Protein AF-B3LUM0-F1 (afdb_monomer_lite)

InterPro domains:
  IPR009571 Membrane protein SUR7/Rim9-like, fungi [PF06687] (9-165)
  IPR051380 Fungal pH-response regulator palI/RIM9 [PTHR28013] (9-165)

Radius of gyration: 19.36 Å; chains: 1; bounding box: 49×26×60 Å

Foldseek 3Di:
DPDVLVVLVVQLVVLVVLLVLLVVQQCAPPNPQVAAQFDDLQWGHGLQWIFHDPPDRDTDPGHLQDQPLPDDRPDPDDDDQVDDSVVLNVLSNVSNLSVVLSVLSVCLNVLSVCCNPVVPPDDDPVVSVVVSVVSVVVSVVSVVSNLVSSCNNHPPRGDVSSVSD

Secondary structure (DSSP, 8-state):
---HHHHHHHHHHHHHHHHHHHHHHHTTTTTSTT--SEEETTEEE-SS-EEE-SSS-EEPPP-SS--TTS---SSSS----SS-HHHHHHHHGGGGHHHHHHHHHHHHHHHHHHHHHH--SSS--HHHHHHHHHHHHHHHHHHHHHHHHHHHHHTTSB-HHHHH-

Organism: Saccharomyces cerevisiae (strain RM11-1a) (NCBI:txid285006)

pLDDT: mean 80.84, std 12.81, range [39.69, 95.31]

Sequence (165 aa):
MLNYKLILLFSSFLQLISFSGFMICCLTSPIIRNWGLAQAAGVSYGTFGYCKTLNSFSCSRVRLIYNTSKEKLPGPSLERWWLSPKARHTIGGLLISIPVATCLTFISFALPLVIIFLFQTGGTNVSLITSNAILHILTLLSTIFACTVVLLQFHPYTTWCGWLT

Structure (mmCIF, N/CA/C/O backbone):
data_AF-B3LUM0-F1
#
_entry.id   AF-B3LUM0-F1
#
loop_
_atom_site.group_PDB
_atom_site.id
_atom_site.type_symbol
_atom_site.label_atom_id
_atom_site.label_alt_id
_atom_site.label_comp_id
_atom_site.label_asym_id
_atom_site.label_entity_id
_atom_site.label_seq_id
_atom_site.pdbx_PDB_ins_code
_atom_site.Cartn_x
_atom_site.Cartn_y
_atom_site.Cartn_z
_atom_site.occupancy
_atom_site.B_iso_or_equiv
_atom_site.auth_seq_id
_atom_site.auth_comp_id
_atom_site.auth_asym_id
_atom_site.auth_atom_id
_atom_site.pdbx_PDB_model_num
ATOM 1 N N . MET A 1 1 ? -5.899 8.791 33.503 1.00 47.56 1 MET A N 1
ATOM 2 C CA . MET A 1 1 ? -6.837 7.975 32.699 1.00 47.56 1 MET A CA 1
ATOM 3 C C . MET A 1 1 ? -6.689 8.398 31.245 1.00 47.56 1 MET A C 1
ATOM 5 O O . MET A 1 1 ? -7.056 9.516 30.913 1.00 47.56 1 MET A O 1
ATOM 9 N N . LEU A 1 2 ? -6.048 7.577 30.411 1.00 59.12 2 LEU A N 1
ATOM 10 C CA . LEU A 1 2 ? -5.816 7.890 28.997 1.00 59.12 2 LEU A CA 1
ATOM 11 C C . LEU A 1 2 ? -7.166 7.859 28.256 1.00 59.12 2 LEU A C 1
ATOM 13 O O . LEU A 1 2 ? -7.871 6.853 28.309 1.00 59.12 2 LEU A O 1
ATOM 17 N N . ASN A 1 3 ? -7.565 8.967 27.626 1.00 80.94 3 ASN A N 1
ATOM 18 C CA . ASN A 1 3 ? -8.864 9.062 26.959 1.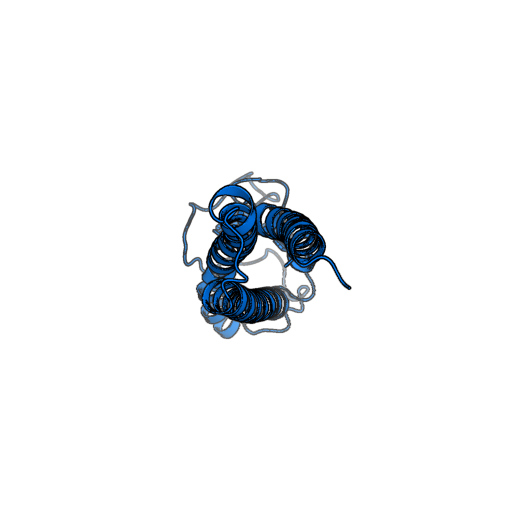00 80.94 3 ASN A CA 1
ATOM 19 C C . ASN A 1 3 ? -8.832 8.235 25.664 1.00 80.94 3 ASN A C 1
ATOM 21 O O . ASN A 1 3 ? -8.179 8.625 24.700 1.00 80.94 3 ASN A O 1
ATOM 25 N N . TYR A 1 4 ? -9.520 7.091 25.633 1.00 79.81 4 TYR A N 1
ATOM 26 C CA . TYR A 1 4 ? -9.498 6.174 24.486 1.00 79.81 4 TYR A CA 1
ATOM 27 C C . TYR A 1 4 ? -9.915 6.852 23.168 1.00 79.81 4 TYR A C 1
ATOM 29 O O . TYR A 1 4 ? -9.393 6.505 22.111 1.00 79.81 4 TYR A O 1
ATOM 37 N N . LYS A 1 5 ? -10.792 7.868 23.223 1.00 81.44 5 LYS A N 1
ATOM 38 C CA . LYS A 1 5 ? -11.181 8.656 22.043 1.00 81.44 5 LYS A CA 1
ATOM 39 C C . LYS A 1 5 ? -9.995 9.410 21.448 1.00 81.44 5 LYS A C 1
ATOM 41 O O . LYS A 1 5 ? -9.858 9.459 20.231 1.00 81.44 5 LYS A O 1
ATOM 46 N N . LEU A 1 6 ? -9.119 9.952 22.298 1.00 85.69 6 LEU A N 1
ATOM 47 C CA . LEU A 1 6 ? -7.902 10.636 21.862 1.00 85.69 6 LEU A CA 1
ATOM 48 C C . LEU A 1 6 ? -6.943 9.660 21.168 1.00 85.69 6 LEU A C 1
ATOM 50 O O . LEU A 1 6 ? -6.369 10.008 20.144 1.00 85.69 6 LEU A O 1
ATOM 54 N N . ILE A 1 7 ? -6.824 8.429 21.679 1.00 86.19 7 ILE A N 1
ATOM 55 C CA . ILE A 1 7 ? -5.993 7.378 21.070 1.00 86.19 7 ILE A CA 1
ATOM 56 C C . ILE A 1 7 ? -6.519 7.011 19.676 1.00 86.19 7 ILE A C 1
ATOM 58 O O . ILE A 1 7 ? -5.746 6.970 18.722 1.00 86.19 7 ILE A O 1
ATOM 62 N N . LEU A 1 8 ? -7.830 6.778 19.539 1.00 86.75 8 LEU A N 1
ATOM 63 C CA . LEU A 1 8 ? -8.450 6.429 18.255 1.00 86.75 8 LEU A CA 1
ATOM 64 C C . LEU A 1 8 ? -8.339 7.568 17.231 1.00 86.75 8 LEU A C 1
ATOM 66 O O . LEU A 1 8 ? -8.070 7.318 16.055 1.00 86.75 8 LEU A O 1
ATOM 70 N N . LEU A 1 9 ? -8.496 8.818 17.671 1.00 88.56 9 LEU A N 1
ATOM 71 C CA . LEU A 1 9 ? -8.362 9.991 16.806 1.00 88.56 9 LEU A CA 1
ATOM 72 C C . LEU A 1 9 ? -6.910 10.179 16.351 1.00 88.56 9 LEU A C 1
ATOM 74 O O . LEU A 1 9 ? -6.657 10.371 15.163 1.00 88.56 9 LEU A O 1
ATOM 78 N N . PHE A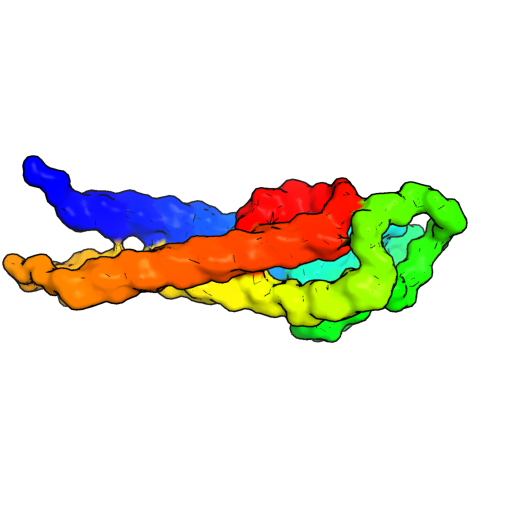 1 10 ? -5.952 10.040 17.270 1.00 91.06 10 PHE A N 1
ATOM 79 C CA . PHE A 1 10 ? -4.527 10.090 16.948 1.00 91.06 10 PHE A CA 1
ATOM 80 C C . PHE A 1 10 ? -4.117 8.972 15.977 1.00 91.06 10 PHE A C 1
ATOM 82 O O . PHE A 1 10 ? -3.436 9.229 14.987 1.00 91.06 10 PHE A O 1
ATOM 89 N N . SER A 1 11 ? -4.591 7.744 16.204 1.00 90.44 11 SER A N 1
ATOM 90 C CA . SER A 1 11 ? -4.356 6.608 15.305 1.00 90.44 11 SER A CA 1
ATOM 91 C C . SER A 1 11 ? -4.938 6.846 13.908 1.00 90.44 11 SER A C 1
ATOM 93 O O . SER A 1 11 ? -4.250 6.607 12.917 1.00 90.44 11 SER A O 1
ATOM 95 N N . SER A 1 12 ? -6.154 7.396 13.816 1.00 91.31 12 SER A N 1
ATOM 96 C CA . SER A 1 12 ? -6.769 7.761 12.530 1.00 91.31 12 SER A CA 1
ATOM 97 C C . SER A 1 12 ? -5.922 8.784 11.780 1.00 91.31 12 SER A C 1
ATOM 99 O O . SER A 1 12 ? -5.691 8.647 10.582 1.00 91.31 12 SER A O 1
ATOM 101 N N . PHE A 1 13 ? -5.420 9.799 12.484 1.00 93.00 13 PHE A N 1
ATOM 102 C CA . PHE A 1 13 ? -4.577 10.827 11.884 1.00 93.00 13 PHE A CA 1
ATOM 103 C C . PHE A 1 13 ? -3.285 10.242 11.294 1.00 93.00 13 PHE A C 1
ATOM 105 O O . PHE A 1 13 ? -2.949 10.532 10.147 1.00 93.00 13 PHE A O 1
ATOM 112 N N . LEU A 1 14 ? -2.602 9.358 12.028 1.00 92.56 14 LEU A N 1
ATOM 113 C CA . LEU A 1 14 ? -1.420 8.658 11.511 1.00 92.56 14 LEU A CA 1
ATOM 114 C C . LEU A 1 14 ? -1.758 7.789 10.294 1.00 92.56 14 LEU A C 1
ATOM 116 O O . LEU A 1 14 ? -1.039 7.805 9.296 1.00 92.56 14 LEU A O 1
ATOM 120 N N . GLN A 1 15 ? -2.882 7.075 10.347 1.00 92.44 15 GLN A N 1
ATOM 121 C CA . GLN A 1 15 ? -3.313 6.201 9.263 1.00 92.44 15 GLN A CA 1
ATOM 122 C C . GLN A 1 15 ? -3.667 6.978 7.988 1.00 92.44 15 GLN A C 1
ATOM 124 O O . GLN A 1 15 ? -3.428 6.477 6.889 1.00 92.44 15 GLN A O 1
ATOM 129 N N . LEU A 1 16 ? -4.180 8.205 8.119 1.00 94.19 16 LEU A N 1
ATOM 130 C CA . LEU A 1 16 ? -4.440 9.107 6.997 1.00 94.19 16 LEU A CA 1
ATOM 131 C C . LEU A 1 16 ? -3.142 9.527 6.293 1.00 94.19 16 LEU A C 1
ATOM 133 O O . LEU A 1 16 ? -3.079 9.524 5.061 1.00 94.19 16 LEU A O 1
ATOM 137 N N . ILE A 1 17 ? -2.096 9.842 7.065 1.00 94.19 17 ILE A N 1
ATOM 138 C CA . ILE A 1 17 ? -0.769 10.168 6.524 1.00 94.19 17 ILE A CA 1
ATOM 139 C C . ILE A 1 17 ? -0.227 8.965 5.746 1.00 94.19 17 ILE A C 1
ATOM 141 O O . ILE A 1 17 ? 0.130 9.108 4.576 1.00 94.19 17 ILE A O 1
ATOM 145 N N . SER A 1 18 ? -0.247 7.769 6.341 1.00 93.06 18 SER A N 1
ATOM 146 C CA . SER A 1 18 ? 0.177 6.543 5.653 1.00 93.06 18 SER A CA 1
ATOM 147 C C . SER A 1 18 ? -0.648 6.267 4.393 1.00 93.06 18 SER A C 1
ATOM 149 O O . SER A 1 18 ? -0.082 5.964 3.345 1.00 93.06 18 SER A O 1
ATOM 151 N N . PHE A 1 19 ? -1.973 6.422 4.459 1.00 94.00 19 PHE A N 1
ATOM 152 C CA . PHE A 1 19 ? -2.859 6.239 3.311 1.00 94.00 19 PHE A CA 1
ATOM 153 C C . PHE A 1 19 ? -2.477 7.163 2.149 1.00 94.00 19 PHE A C 1
ATOM 155 O O . PHE A 1 19 ? -2.374 6.696 1.017 1.00 94.00 19 PHE A O 1
ATOM 162 N N . SER A 1 20 ? -2.204 8.445 2.415 1.00 93.50 20 SER A N 1
ATOM 163 C CA . SER A 1 20 ? -1.795 9.392 1.369 1.00 93.50 20 SER A CA 1
ATOM 164 C C . SER A 1 20 ? -0.493 8.984 0.669 1.00 93.50 20 SER A C 1
ATOM 166 O O . SER A 1 20 ? -0.426 9.030 -0.559 1.00 93.50 20 SER A O 1
ATOM 168 N N . GLY A 1 21 ? 0.498 8.489 1.420 1.00 91.19 21 GLY A N 1
ATOM 169 C CA . GLY A 1 21 ? 1.740 7.952 0.858 1.00 91.19 21 GLY A CA 1
ATOM 170 C C . GLY A 1 21 ? 1.481 6.756 -0.060 1.00 91.19 21 GLY A C 1
ATOM 171 O O . GLY A 1 21 ? 1.862 6.772 -1.231 1.00 91.19 21 GLY A O 1
ATOM 172 N N . PHE A 1 22 ? 0.731 5.762 0.424 1.00 90.88 22 PHE A N 1
ATOM 173 C CA . PHE A 1 22 ? 0.362 4.582 -0.367 1.00 90.88 22 PHE A CA 1
ATOM 174 C C . PHE A 1 22 ? -0.473 4.924 -1.605 1.00 90.88 22 PHE A C 1
ATOM 176 O O . PHE A 1 22 ? -0.327 4.286 -2.650 1.00 90.88 22 PHE A O 1
ATOM 183 N N . MET A 1 23 ? -1.341 5.928 -1.509 1.00 92.06 23 MET A N 1
ATOM 184 C CA . MET A 1 23 ? -2.190 6.372 -2.609 1.00 92.06 23 MET A CA 1
ATOM 185 C C . MET A 1 23 ? -1.364 7.022 -3.727 1.00 92.06 23 MET A C 1
ATOM 187 O O . MET A 1 23 ? -1.578 6.705 -4.899 1.00 92.06 23 MET A O 1
ATOM 191 N N . ILE A 1 24 ? -0.347 7.820 -3.377 1.00 90.38 24 ILE A N 1
ATOM 192 C CA . ILE A 1 24 ? 0.632 8.354 -4.338 1.00 90.38 24 ILE A CA 1
ATOM 193 C C . ILE A 1 24 ? 1.371 7.207 -5.041 1.00 90.38 24 ILE A C 1
ATOM 195 O O . ILE A 1 24 ? 1.469 7.212 -6.268 1.00 90.38 24 ILE A O 1
ATOM 199 N N . CYS A 1 25 ? 1.829 6.194 -4.299 1.00 88.31 25 CYS A N 1
ATOM 200 C CA . CYS A 1 25 ? 2.524 5.032 -4.867 1.00 88.31 25 CYS A CA 1
ATOM 201 C C . CYS A 1 25 ? 1.630 4.230 -5.828 1.00 88.31 25 CYS A C 1
ATOM 203 O O . CYS A 1 25 ? 2.072 3.817 -6.905 1.00 88.31 25 CYS A O 1
ATOM 205 N N . CYS A 1 26 ? 0.353 4.059 -5.486 1.00 87.56 26 CYS A N 1
ATOM 206 C CA . CYS A 1 26 ? -0.633 3.383 -6.327 1.00 87.56 26 CYS A CA 1
ATOM 207 C C . CYS A 1 26 ? -0.910 4.151 -7.638 1.00 87.56 26 CYS A C 1
ATOM 209 O O . CYS A 1 26 ? -1.014 3.540 -8.703 1.00 87.56 26 CYS A O 1
ATOM 211 N N . LEU A 1 27 ? -0.947 5.488 -7.581 1.00 85.25 27 LEU A N 1
ATOM 212 C CA . LEU A 1 27 ? -1.203 6.392 -8.715 1.00 85.25 27 LEU A CA 1
ATOM 213 C C . LEU A 1 27 ? 0.026 6.735 -9.572 1.00 85.25 27 LEU A C 1
ATOM 215 O O . LEU A 1 27 ? -0.053 7.580 -10.466 1.00 85.25 27 LEU A O 1
ATOM 219 N N . THR A 1 28 ? 1.170 6.111 -9.325 1.00 84.69 28 THR A N 1
ATOM 220 C CA . THR A 1 28 ? 2.359 6.273 -10.173 1.00 84.69 28 THR A CA 1
ATOM 221 C C . THR A 1 28 ? 2.101 5.835 -11.627 1.00 84.69 28 THR A C 1
ATOM 223 O O . THR A 1 28 ? 0.996 5.453 -12.026 1.00 84.69 28 THR A O 1
ATOM 226 N N . SER A 1 29 ? 3.133 5.926 -12.467 1.00 72.94 29 SER A N 1
ATOM 227 C CA . SER A 1 29 ? 3.090 5.536 -13.880 1.00 72.94 29 SER A CA 1
ATOM 228 C C . SER A 1 29 ? 2.276 4.245 -14.126 1.00 72.94 29 SER A C 1
ATOM 230 O O . SER A 1 29 ? 2.500 3.225 -13.470 1.00 72.94 29 SER A O 1
ATOM 232 N N . PRO A 1 30 ? 1.315 4.253 -15.069 1.00 63.91 30 PRO A N 1
ATOM 233 C CA . PRO A 1 30 ? 1.130 5.230 -16.146 1.00 63.91 30 PRO A CA 1
ATOM 234 C C . PRO A 1 30 ? 0.155 6.385 -15.842 1.00 63.91 30 PRO A C 1
ATOM 236 O O . PRO A 1 30 ? -0.067 7.212 -16.727 1.00 63.91 30 PRO A O 1
ATOM 239 N N . ILE A 1 31 ? -0.448 6.448 -14.648 1.00 71.69 31 ILE A N 1
ATOM 240 C CA . ILE A 1 31 ? -1.485 7.450 -14.335 1.00 71.69 31 ILE A CA 1
ATOM 241 C C . ILE A 1 31 ? -0.843 8.835 -14.212 1.00 71.69 31 ILE A C 1
ATOM 243 O O . ILE A 1 31 ? -1.245 9.767 -14.911 1.00 71.69 31 ILE A O 1
ATOM 247 N N . ILE A 1 32 ? 0.220 8.945 -13.410 1.00 74.25 32 ILE A N 1
ATOM 248 C CA . ILE A 1 32 ? 1.063 10.140 -13.364 1.00 74.25 32 ILE A CA 1
ATOM 249 C C . ILE A 1 32 ? 2.388 9.848 -14.072 1.00 74.25 32 ILE A C 1
ATOM 251 O O . ILE A 1 32 ? 3.227 9.089 -13.594 1.00 74.25 32 ILE A O 1
ATOM 255 N N . ARG A 1 33 ? 2.575 10.461 -15.244 1.00 69.88 33 ARG A N 1
ATOM 256 C CA . ARG A 1 33 ? 3.626 10.083 -16.206 1.00 69.88 33 ARG A CA 1
ATOM 257 C C . ARG A 1 33 ? 5.052 10.448 -15.780 1.00 69.88 33 ARG A C 1
ATOM 259 O O . ARG A 1 33 ? 5.999 9.840 -16.263 1.00 69.88 33 ARG A O 1
ATOM 266 N N . ASN A 1 34 ? 5.203 11.420 -14.880 1.00 72.06 34 ASN A N 1
ATOM 267 C CA . ASN A 1 34 ? 6.515 11.882 -14.413 1.00 72.06 34 ASN A CA 1
ATOM 268 C C . ASN A 1 34 ? 7.027 11.115 -13.189 1.00 72.06 34 ASN A C 1
ATOM 270 O O . ASN A 1 34 ? 8.218 11.172 -12.904 1.00 72.06 34 ASN A O 1
ATOM 274 N N . TRP A 1 35 ? 6.154 10.400 -12.474 1.00 79.06 35 TRP A N 1
ATOM 275 C CA . TRP A 1 35 ? 6.509 9.732 -11.225 1.00 79.06 35 TRP A CA 1
ATOM 276 C C . TRP A 1 35 ? 6.342 8.218 -11.378 1.00 79.06 35 TRP A C 1
ATOM 278 O O . TRP A 1 35 ? 5.301 7.719 -11.814 1.00 79.06 35 TRP A O 1
ATOM 288 N N . GLY A 1 36 ? 7.389 7.474 -11.041 1.00 84.56 36 GLY A N 1
ATOM 289 C CA . GLY A 1 36 ? 7.397 6.013 -10.993 1.00 84.56 36 GLY A CA 1
ATOM 290 C C . GLY A 1 36 ? 7.889 5.541 -9.631 1.00 84.56 36 GLY A C 1
ATOM 291 O O . GLY A 1 36 ? 8.527 6.319 -8.933 1.00 84.56 36 GLY A O 1
ATOM 292 N N . LEU A 1 37 ? 7.629 4.284 -9.267 1.00 84.00 37 LEU A N 1
ATOM 293 C CA . LEU A 1 37 ? 8.283 3.607 -8.137 1.00 84.00 37 LEU A CA 1
ATOM 294 C C . LEU A 1 37 ? 9.779 3.392 -8.388 1.00 84.00 37 LEU A C 1
ATOM 296 O O . LEU A 1 37 ? 10.563 3.307 -7.445 1.00 84.00 37 LEU A O 1
ATOM 300 N N . ALA A 1 38 ? 10.168 3.288 -9.657 1.00 85.44 38 ALA A N 1
ATOM 301 C CA . ALA A 1 38 ? 11.549 3.105 -10.067 1.00 85.44 38 ALA A CA 1
ATOM 302 C C . ALA A 1 38 ? 11.809 3.773 -11.411 1.00 85.44 38 ALA A C 1
ATOM 304 O O . ALA A 1 38 ? 10.910 3.837 -12.258 1.00 85.44 38 ALA A O 1
ATOM 305 N N . GLN A 1 39 ? 13.039 4.232 -11.620 1.00 83.81 39 GLN A N 1
ATOM 306 C CA . GLN A 1 39 ? 13.449 4.846 -12.876 1.00 83.81 39 GLN A CA 1
ATOM 307 C C . GLN A 1 39 ? 14.806 4.306 -13.314 1.00 83.81 39 GLN A C 1
ATOM 309 O O . GLN A 1 39 ? 15.802 4.447 -12.612 1.00 83.81 39 GLN A O 1
ATOM 314 N N . ALA A 1 40 ? 14.829 3.705 -14.498 1.00 79.62 40 ALA A N 1
ATOM 315 C CA . ALA A 1 40 ? 16.007 3.053 -15.054 1.00 79.62 40 ALA A CA 1
ATOM 316 C C . ALA A 1 40 ? 16.070 3.303 -16.561 1.00 79.62 40 ALA A C 1
ATOM 318 O O . ALA A 1 40 ? 15.059 3.156 -17.251 1.00 79.62 40 ALA A O 1
ATOM 319 N N . ALA A 1 41 ? 17.232 3.731 -17.058 1.00 73.31 41 ALA A N 1
ATOM 320 C CA . ALA A 1 41 ? 17.491 4.059 -18.466 1.00 73.31 41 ALA A CA 1
ATOM 321 C C . ALA A 1 41 ? 16.338 4.791 -19.204 1.00 73.31 41 ALA A C 1
ATOM 323 O O . ALA A 1 41 ? 15.983 4.444 -20.331 1.00 73.31 41 ALA A O 1
ATOM 324 N N . GLY A 1 42 ? 15.716 5.791 -18.562 1.00 74.12 42 GLY A N 1
ATOM 325 C CA . GLY A 1 42 ? 14.610 6.571 -19.143 1.00 74.12 42 GLY A CA 1
ATOM 326 C C . GLY A 1 42 ? 13.260 5.854 -19.230 1.00 74.12 42 GLY A C 1
ATOM 327 O O . GLY A 1 42 ? 12.383 6.294 -19.981 1.00 74.12 42 GLY A O 1
ATOM 328 N N . VAL A 1 43 ? 13.092 4.768 -18.476 1.00 80.25 43 VAL A N 1
ATOM 329 C CA . VAL A 1 43 ? 11.824 4.074 -18.245 1.00 80.25 43 VAL A CA 1
ATOM 330 C C . VAL A 1 43 ? 11.401 4.292 -16.796 1.00 80.25 43 VAL A C 1
ATOM 332 O O . VAL A 1 43 ? 12.140 3.951 -15.872 1.00 80.25 43 VAL A O 1
ATOM 335 N N . SER A 1 44 ? 10.204 4.839 -16.608 1.00 85.62 44 SER A N 1
ATOM 336 C CA . SER A 1 44 ? 9.565 4.988 -15.300 1.00 85.62 44 SER A CA 1
ATOM 337 C C . SER A 1 44 ? 8.603 3.827 -15.084 1.00 85.62 44 SER A C 1
ATOM 339 O O . SER A 1 44 ? 7.630 3.681 -15.827 1.00 85.62 44 SER A O 1
ATOM 341 N N . TYR A 1 45 ? 8.868 2.997 -14.080 1.00 85.00 45 TYR A N 1
ATOM 342 C CA . TYR A 1 45 ? 8.018 1.873 -13.688 1.00 85.00 45 TYR A CA 1
ATOM 343 C C . TYR A 1 45 ? 7.056 2.320 -12.596 1.00 85.00 45 TYR A C 1
ATOM 345 O O . TYR A 1 45 ? 7.471 2.985 -11.651 1.00 85.00 45 TYR A O 1
ATOM 353 N N . GLY A 1 46 ? 5.787 1.946 -12.691 1.00 86.31 46 GLY A N 1
ATOM 354 C CA . GLY A 1 46 ? 4.805 2.181 -11.642 1.00 86.31 46 GLY A CA 1
ATOM 355 C C . GLY A 1 46 ? 3.967 0.949 -11.322 1.00 86.31 46 GLY A C 1
ATOM 356 O O . GLY A 1 46 ? 4.272 -0.163 -11.756 1.00 86.31 46 GLY A O 1
ATOM 357 N N . THR A 1 47 ? 2.917 1.130 -10.527 1.00 85.38 47 THR A N 1
ATOM 358 C CA . THR A 1 47 ? 2.134 0.007 -9.980 1.00 85.38 47 THR A CA 1
ATOM 359 C C . THR A 1 47 ? 1.398 -0.785 -11.064 1.00 85.38 47 THR A C 1
ATOM 361 O O . THR A 1 47 ? 1.334 -2.010 -11.000 1.00 85.38 47 THR A O 1
ATOM 364 N N . PHE A 1 48 ? 0.896 -0.108 -12.102 1.00 84.00 48 PHE A N 1
ATOM 365 C CA . PHE A 1 48 ? 0.076 -0.727 -13.154 1.00 84.00 48 PHE A CA 1
ATOM 366 C C . PHE A 1 48 ? 0.734 -0.759 -14.539 1.00 84.00 48 PHE A C 1
ATOM 368 O O . PHE A 1 48 ? 0.087 -1.108 -15.533 1.00 84.00 48 PHE A O 1
ATOM 375 N N . GLY A 1 49 ? 1.993 -0.345 -14.655 1.00 83.56 49 GLY A N 1
ATOM 376 C CA . GLY A 1 49 ? 2.685 -0.324 -15.936 1.00 83.56 49 GLY A CA 1
ATOM 377 C C . GLY A 1 49 ? 3.966 0.489 -15.905 1.00 83.56 49 GLY A C 1
ATOM 378 O O . GLY A 1 49 ? 4.552 0.720 -14.856 1.00 83.56 49 GLY A O 1
ATOM 379 N N . TYR A 1 50 ? 4.405 0.924 -17.080 1.00 82.88 50 TYR A N 1
ATOM 380 C CA . TYR A 1 50 ? 5.606 1.733 -17.246 1.00 82.88 50 TYR A CA 1
ATOM 381 C C . TYR A 1 50 ? 5.406 2.782 -18.344 1.00 82.88 50 TYR A C 1
ATOM 383 O O . TYR A 1 50 ? 4.576 2.602 -19.244 1.00 82.88 50 TYR A O 1
ATOM 391 N N . CYS A 1 51 ? 6.188 3.855 -18.291 1.00 82.62 51 CYS A N 1
ATOM 392 C CA . CYS A 1 51 ? 6.264 4.887 -19.322 1.00 82.62 51 CYS A CA 1
ATOM 393 C C . CYS A 1 51 ? 7.705 5.039 -19.816 1.00 82.62 51 CYS A C 1
ATOM 395 O O . CYS A 1 51 ? 8.646 5.004 -19.023 1.00 82.62 51 CYS A O 1
ATOM 397 N N . LYS A 1 52 ? 7.874 5.192 -21.133 1.00 80.31 52 LYS A N 1
ATOM 398 C CA . LYS A 1 52 ? 9.165 5.451 -21.782 1.00 80.31 52 LYS A CA 1
ATOM 399 C C . LYS A 1 52 ? 9.291 6.946 -22.071 1.00 80.31 52 LYS A C 1
ATOM 401 O O . LYS A 1 52 ? 8.381 7.523 -22.661 1.00 80.31 52 LYS A O 1
ATOM 406 N N . THR A 1 53 ? 10.424 7.536 -21.705 1.00 71.44 53 THR A N 1
ATOM 407 C CA . THR A 1 53 ? 10.727 8.957 -21.958 1.00 71.44 53 THR A CA 1
ATOM 408 C C . THR A 1 53 ? 11.768 9.138 -23.068 1.00 71.44 53 THR A C 1
ATOM 410 O O . THR A 1 53 ? 11.828 10.199 -23.677 1.00 71.44 53 THR A O 1
ATOM 413 N N . LEU A 1 54 ? 12.570 8.108 -23.376 1.00 60.53 54 LEU A N 1
ATOM 414 C CA . LEU A 1 54 ? 13.794 8.276 -24.172 1.00 60.53 54 LEU A CA 1
ATOM 415 C C . LEU A 1 54 ? 13.602 8.409 -25.700 1.00 60.53 54 LEU A C 1
ATOM 417 O O . LEU A 1 54 ? 14.379 9.112 -26.326 1.00 60.53 54 LEU A O 1
ATOM 421 N N . ASN A 1 55 ? 12.606 7.748 -26.307 1.00 58.78 55 ASN A N 1
ATOM 422 C CA . ASN A 1 55 ? 12.457 7.690 -27.781 1.00 58.78 55 ASN A CA 1
ATOM 423 C C . ASN A 1 55 ? 11.084 8.160 -28.292 1.00 58.78 55 ASN A C 1
ATOM 425 O O . ASN A 1 55 ? 10.975 8.750 -29.360 1.00 58.78 55 ASN A O 1
ATOM 429 N N . SER A 1 56 ? 10.022 7.907 -27.534 1.00 63.16 56 SER A N 1
ATOM 430 C CA . SER A 1 56 ? 8.705 8.516 -27.708 1.00 63.16 56 SER A CA 1
ATOM 431 C C . SER A 1 56 ? 7.994 8.438 -26.364 1.00 63.16 56 SER A C 1
ATOM 433 O O . SER A 1 56 ? 8.203 7.476 -25.619 1.00 63.16 56 SER A O 1
ATOM 435 N N . PHE A 1 57 ? 7.185 9.446 -26.033 1.00 67.88 57 PHE A N 1
ATOM 436 C CA . PHE A 1 57 ? 6.433 9.489 -24.779 1.00 67.88 57 PHE A CA 1
ATOM 437 C C . PHE A 1 57 ? 5.290 8.463 -24.831 1.00 67.88 57 PHE A C 1
ATOM 439 O O . PHE A 1 57 ? 4.136 8.789 -25.104 1.00 67.88 57 PHE A O 1
ATOM 446 N N . SER A 1 58 ? 5.633 7.189 -24.648 1.00 76.50 58 SER A N 1
ATOM 447 C CA . SER A 1 58 ? 4.722 6.058 -24.800 1.00 76.50 58 SER A CA 1
ATOM 448 C C . SER A 1 58 ? 4.595 5.321 -23.474 1.00 76.50 58 SER A C 1
ATOM 450 O O . SER A 1 58 ? 5.570 4.785 -22.942 1.00 76.50 58 SER A O 1
ATOM 452 N N . CYS A 1 59 ? 3.372 5.271 -22.953 1.00 78.69 59 CYS A N 1
ATOM 453 C CA . CYS A 1 59 ? 3.028 4.530 -21.745 1.00 78.69 59 CYS A CA 1
ATOM 454 C C . CYS A 1 59 ? 2.364 3.199 -22.100 1.00 78.69 59 CYS A C 1
ATOM 456 O O . CYS A 1 59 ? 1.555 3.117 -23.028 1.00 78.69 59 CYS A O 1
ATOM 458 N N . SER A 1 60 ? 2.693 2.148 -21.351 1.00 76.50 60 SER A N 1
ATOM 459 C CA . SER A 1 60 ? 1.984 0.873 -21.444 1.00 76.50 60 SER A CA 1
ATOM 460 C C . SER A 1 60 ? 0.525 1.044 -21.018 1.00 76.50 60 SER A C 1
ATOM 462 O O . SER A 1 60 ? 0.205 1.854 -20.147 1.00 76.50 60 SER A O 1
ATOM 464 N N . ARG A 1 61 ? -0.366 0.221 -21.588 1.00 73.50 61 ARG A N 1
ATOM 465 C CA . ARG A 1 61 ? -1.725 0.063 -21.056 1.00 73.50 61 ARG A CA 1
ATOM 466 C C . ARG A 1 61 ? -1.659 -0.377 -19.592 1.00 73.50 61 ARG A C 1
ATOM 468 O O . ARG A 1 61 ? -0.828 -1.220 -19.250 1.00 73.50 61 ARG A O 1
ATOM 475 N N . VAL A 1 62 ? -2.568 0.173 -18.786 1.00 73.00 62 VAL A N 1
ATOM 476 C CA . VAL A 1 62 ? -2.796 -0.197 -17.383 1.00 73.00 62 VAL A CA 1
ATOM 477 C C . VAL A 1 62 ? -3.075 -1.697 -17.321 1.00 73.00 62 VAL A C 1
ATOM 479 O O . VAL A 1 62 ? -4.032 -2.181 -17.930 1.00 73.00 62 VAL A O 1
ATOM 482 N N . ARG A 1 63 ? -2.215 -2.446 -16.632 1.00 74.75 63 ARG A N 1
ATOM 483 C CA . ARG A 1 63 ? -2.377 -3.883 -16.396 1.00 74.75 63 ARG A CA 1
ATOM 484 C C . ARG A 1 63 ? -2.030 -4.198 -14.949 1.00 74.75 63 ARG A C 1
ATOM 486 O O . ARG A 1 63 ? -1.006 -3.756 -14.446 1.00 74.75 63 ARG A O 1
ATOM 493 N N . LEU A 1 64 ? -2.866 -5.022 -14.321 1.00 65.62 64 LEU A N 1
ATOM 494 C CA . LEU A 1 64 ? -2.641 -5.554 -12.971 1.00 65.62 64 LEU A CA 1
ATOM 495 C C . LEU A 1 64 ? -1.380 -6.425 -12.889 1.00 65.62 64 LEU A C 1
ATOM 497 O O . LEU A 1 64 ? -0.719 -6.460 -11.861 1.00 65.62 64 LEU A O 1
ATOM 501 N N . ILE A 1 65 ? -1.043 -7.110 -13.985 1.00 72.44 65 ILE A N 1
ATOM 502 C CA . ILE A 1 65 ? 0.167 -7.918 -14.119 1.00 72.44 65 ILE A CA 1
ATOM 503 C C . ILE A 1 65 ? 0.836 -7.502 -15.423 1.00 72.44 65 ILE A C 1
ATOM 505 O O . ILE A 1 65 ? 0.295 -7.714 -16.515 1.00 72.44 65 ILE A O 1
ATOM 509 N N . TYR A 1 66 ? 2.008 -6.886 -15.321 1.00 69.50 66 TYR A N 1
ATOM 510 C CA . TYR A 1 66 ? 2.801 -6.502 -16.480 1.00 69.50 66 TYR A CA 1
ATOM 511 C C . TYR A 1 66 ? 4.216 -7.056 -16.365 1.00 69.50 66 TYR A C 1
ATOM 513 O O . TYR A 1 66 ? 4.762 -7.261 -15.285 1.00 69.50 66 TYR A O 1
ATOM 521 N N . ASN A 1 67 ? 4.803 -7.354 -17.518 1.00 66.94 67 ASN A N 1
ATOM 522 C CA . ASN A 1 67 ? 6.128 -7.938 -17.573 1.00 66.94 67 ASN A CA 1
ATOM 523 C C . ASN A 1 67 ? 7.170 -6.814 -17.522 1.00 66.94 67 ASN A C 1
ATOM 525 O O . ASN A 1 67 ? 7.401 -6.148 -18.530 1.00 66.94 67 ASN A O 1
ATOM 529 N N . THR A 1 68 ? 7.785 -6.622 -16.357 1.00 64.31 68 THR A N 1
ATOM 530 C CA . THR A 1 68 ? 8.875 -5.657 -16.128 1.00 64.31 68 THR A CA 1
ATOM 531 C C . THR A 1 68 ? 10.167 -6.029 -16.859 1.00 64.31 68 THR A C 1
ATOM 533 O O . THR A 1 68 ? 11.008 -5.171 -17.094 1.00 64.31 68 THR A O 1
ATOM 536 N N . SER A 1 69 ? 10.316 -7.295 -17.256 1.00 61.44 69 SER A N 1
ATOM 537 C CA . SER A 1 69 ? 11.536 -7.866 -17.841 1.00 61.44 69 SER A CA 1
ATOM 538 C C . SER A 1 69 ? 11.567 -7.862 -19.370 1.00 61.44 69 SER A C 1
ATOM 540 O O . SER A 1 69 ? 12.598 -8.179 -19.960 1.00 61.44 69 SER A O 1
ATOM 542 N N . LYS A 1 70 ? 10.437 -7.574 -20.031 1.00 56.81 70 LYS A N 1
ATOM 543 C CA . LYS A 1 70 ? 10.323 -7.613 -21.500 1.00 56.81 70 LYS A CA 1
ATOM 544 C C . LYS A 1 70 ? 10.951 -6.411 -22.191 1.00 56.81 70 LYS A C 1
ATOM 546 O O . LYS A 1 70 ? 11.168 -6.473 -23.399 1.00 56.81 70 LYS A O 1
ATOM 551 N N . GLU A 1 71 ? 11.246 -5.347 -21.454 1.00 57.19 71 GLU A N 1
ATOM 552 C CA . GLU A 1 71 ? 11.862 -4.174 -22.048 1.00 57.19 71 GLU A CA 1
ATOM 553 C C . GLU A 1 71 ? 13.376 -4.325 -22.126 1.00 57.19 71 GLU A C 1
ATOM 555 O O . GLU A 1 71 ? 14.086 -4.360 -21.122 1.00 57.19 71 GLU A O 1
ATOM 560 N N . LYS A 1 72 ? 13.865 -4.442 -23.366 1.00 49.59 72 LYS A N 1
ATOM 561 C CA . LYS A 1 72 ? 15.285 -4.332 -23.689 1.00 49.59 72 LYS A CA 1
ATOM 562 C C . LYS A 1 72 ? 15.692 -2.883 -23.449 1.00 49.59 72 LYS A C 1
ATOM 564 O O . LYS A 1 72 ? 15.399 -2.014 -24.267 1.00 49.59 72 LYS A O 1
ATOM 569 N N . LEU A 1 73 ? 16.371 -2.636 -22.333 1.00 53.66 73 LEU A N 1
ATOM 570 C CA . LEU A 1 73 ? 17.099 -1.391 -22.137 1.00 53.66 73 LEU A CA 1
ATOM 571 C C . LEU A 1 73 ? 18.102 -1.229 -23.297 1.00 53.66 73 LEU A C 1
ATOM 573 O O . LEU A 1 73 ? 18.822 -2.184 -23.610 1.00 53.66 73 LEU A O 1
ATOM 577 N N . PRO A 1 74 ? 18.155 -0.065 -23.964 1.00 39.69 74 PRO A N 1
ATOM 578 C CA . PRO A 1 74 ? 19.184 0.209 -24.952 1.00 39.69 74 PRO A CA 1
ATOM 579 C C . PRO A 1 74 ? 20.514 0.408 -24.217 1.00 39.69 74 PRO A C 1
ATOM 581 O O . PRO A 1 74 ? 20.792 1.476 -23.686 1.00 39.69 74 PRO A O 1
ATOM 584 N N . GLY A 1 75 ? 21.322 -0.647 -24.142 1.00 43.47 75 GLY A N 1
ATOM 585 C CA . GLY A 1 75 ? 22.676 -0.577 -23.602 1.00 43.47 75 GLY A CA 1
ATOM 586 C C . GLY A 1 75 ? 23.185 -1.938 -23.123 1.00 43.47 75 GLY A C 1
ATOM 587 O O . GLY A 1 75 ? 22.464 -2.649 -22.420 1.00 43.47 75 GLY A O 1
ATOM 588 N N . PRO A 1 76 ? 24.419 -2.337 -23.475 1.00 43.53 76 PRO A N 1
ATOM 589 C CA . PRO A 1 76 ? 25.019 -3.528 -22.911 1.00 43.53 76 PRO A CA 1
ATOM 590 C C . PRO A 1 76 ? 25.417 -3.219 -21.458 1.00 43.53 76 PRO A C 1
ATOM 592 O O . PRO A 1 76 ? 26.152 -2.275 -21.186 1.00 43.53 76 PRO A O 1
ATOM 595 N N . SER A 1 77 ? 24.995 -4.042 -20.501 1.00 46.94 77 SER A N 1
ATOM 596 C CA . SER A 1 77 ? 25.734 -4.285 -19.243 1.00 46.94 77 SER A CA 1
ATOM 597 C C . SER A 1 77 ? 25.860 -3.206 -18.142 1.00 46.94 77 SER A C 1
ATOM 599 O O . SER A 1 77 ? 26.581 -3.466 -17.182 1.00 46.94 77 SER A O 1
ATOM 601 N N . LEU A 1 78 ? 25.166 -2.060 -18.168 1.00 48.09 78 LEU A N 1
ATOM 602 C CA . LEU A 1 78 ? 25.348 -1.035 -17.112 1.00 48.09 78 LEU A CA 1
ATOM 603 C C . LEU A 1 78 ? 24.332 -1.038 -15.962 1.00 48.09 78 LEU A C 1
ATOM 605 O O . LEU A 1 78 ? 24.629 -0.466 -14.913 1.00 48.09 78 LEU A O 1
ATOM 609 N N . GLU A 1 79 ? 23.188 -1.718 -16.093 1.00 57.25 79 GLU A N 1
ATOM 610 C CA . GLU A 1 79 ? 22.225 -1.783 -14.991 1.00 57.25 79 GLU A CA 1
ATOM 611 C C . GLU A 1 79 ? 22.329 -3.067 -14.162 1.00 57.25 79 GLU A C 1
ATOM 613 O O . GLU A 1 79 ? 21.899 -4.149 -14.572 1.00 57.25 79 GLU A O 1
ATOM 618 N N . ARG A 1 80 ? 22.908 -2.929 -12.963 1.00 67.00 80 ARG A N 1
ATOM 619 C CA . ARG A 1 80 ? 23.059 -3.993 -11.960 1.00 67.00 80 ARG A CA 1
ATOM 620 C C . ARG A 1 80 ? 21.782 -4.128 -11.138 1.00 67.00 80 ARG A C 1
ATOM 622 O O . ARG A 1 80 ? 21.710 -3.711 -9.988 1.00 67.00 80 ARG A O 1
ATOM 629 N N . TRP A 1 81 ? 20.766 -4.728 -11.743 1.00 71.94 81 TRP A N 1
ATOM 630 C CA . TRP A 1 81 ? 19.599 -5.207 -11.006 1.00 71.94 81 TRP A CA 1
ATOM 631 C C . TRP A 1 81 ? 20.008 -6.361 -10.088 1.00 71.94 81 TRP A C 1
ATOM 633 O O . TRP A 1 81 ? 20.724 -7.262 -10.527 1.00 71.94 81 TRP A O 1
ATOM 643 N N . TRP A 1 82 ? 19.523 -6.378 -8.844 1.00 74.94 82 TRP A N 1
ATOM 644 C CA . TRP A 1 82 ? 19.795 -7.500 -7.934 1.00 74.94 82 TRP A CA 1
ATOM 645 C C . TRP A 1 82 ? 19.170 -8.816 -8.402 1.00 74.94 82 TRP A C 1
ATOM 647 O O . TRP A 1 82 ? 19.736 -9.884 -8.181 1.00 74.94 82 TRP A O 1
ATOM 657 N N . LEU A 1 83 ? 18.009 -8.751 -9.058 1.00 76.31 83 LEU A N 1
ATOM 658 C CA . LEU A 1 83 ? 17.259 -9.934 -9.462 1.00 76.31 83 LEU A CA 1
ATOM 659 C C . LEU A 1 83 ? 17.352 -10.220 -10.962 1.00 76.31 83 LEU A C 1
ATOM 661 O O . LEU A 1 83 ? 17.258 -9.335 -11.823 1.00 76.31 83 LEU A O 1
ATOM 665 N N . SER A 1 84 ? 17.439 -11.516 -11.277 1.00 80.06 84 SER A N 1
ATOM 666 C CA . SER A 1 84 ? 17.384 -12.002 -12.654 1.00 80.06 84 SER A CA 1
ATOM 667 C C . SER A 1 84 ? 16.054 -11.619 -13.331 1.00 80.06 84 SER A C 1
ATOM 669 O O . SER A 1 84 ? 15.027 -11.477 -12.661 1.00 80.06 84 SER A O 1
ATOM 671 N N . PRO A 1 85 ? 16.015 -11.489 -14.670 1.00 76.00 85 PRO A N 1
ATOM 672 C CA . PRO A 1 85 ? 14.789 -11.147 -15.397 1.00 76.00 85 PRO A CA 1
ATOM 673 C C . PRO A 1 85 ? 13.624 -12.116 -15.140 1.00 76.00 85 PRO A C 1
ATOM 675 O O . PRO A 1 85 ? 12.467 -11.702 -15.131 1.00 76.00 85 PRO A O 1
ATOM 678 N N . LYS A 1 86 ? 13.906 -13.405 -14.899 1.00 76.88 86 LYS A N 1
ATOM 679 C CA . LYS A 1 86 ? 12.872 -14.395 -14.556 1.00 76.88 86 LYS A CA 1
ATOM 680 C C . LYS A 1 86 ? 12.278 -14.130 -13.170 1.00 76.88 86 LYS A C 1
ATOM 682 O O . LYS A 1 86 ? 11.061 -14.135 -13.034 1.00 76.88 86 LYS A O 1
ATOM 687 N N . ALA A 1 87 ? 13.118 -13.842 -12.174 1.00 79.62 87 ALA A N 1
ATOM 688 C CA . ALA A 1 87 ? 12.656 -13.523 -10.824 1.00 79.62 87 ALA A CA 1
ATOM 689 C C . ALA A 1 87 ? 11.829 -12.225 -10.802 1.00 79.62 87 ALA A C 1
ATOM 691 O O . ALA A 1 87 ? 10.747 -12.194 -10.217 1.00 79.62 87 ALA A O 1
ATOM 692 N N . ARG A 1 88 ? 12.271 -11.197 -11.541 1.00 78.25 88 ARG A N 1
ATOM 693 C CA . ARG A 1 88 ? 11.529 -9.934 -11.681 1.00 78.25 88 ARG A CA 1
ATOM 694 C C . ARG A 1 88 ? 10.177 -10.091 -12.369 1.00 78.25 88 ARG A C 1
ATOM 696 O O . ARG A 1 88 ? 9.239 -9.372 -12.047 1.00 78.25 88 ARG A O 1
ATOM 703 N N . HIS A 1 89 ? 10.038 -11.048 -13.283 1.00 80.25 89 HIS A N 1
ATOM 704 C CA . HIS A 1 89 ? 8.741 -11.333 -13.890 1.00 80.25 89 HIS A CA 1
ATOM 705 C C . HIS A 1 89 ? 7.734 -11.868 -12.866 1.00 80.25 89 HIS A C 1
ATOM 707 O O . HIS A 1 89 ? 6.592 -11.418 -12.837 1.00 80.25 89 HIS A O 1
ATOM 713 N N . THR A 1 90 ? 8.165 -12.803 -12.017 1.00 82.62 90 THR A N 1
ATOM 714 C CA . THR A 1 90 ? 7.315 -13.390 -10.975 1.00 82.62 90 THR A CA 1
ATOM 715 C C . THR A 1 90 ? 6.915 -12.343 -9.939 1.00 82.62 90 THR A C 1
ATOM 717 O O . THR A 1 90 ? 5.731 -12.181 -9.659 1.00 82.62 90 THR A O 1
ATOM 720 N N . ILE A 1 91 ? 7.883 -11.574 -9.430 1.00 82.06 91 ILE A N 1
ATOM 721 C CA . ILE A 1 91 ? 7.641 -10.511 -8.439 1.00 82.06 91 ILE A CA 1
ATOM 722 C C . ILE A 1 91 ? 6.849 -9.348 -9.053 1.00 82.06 91 ILE A C 1
ATOM 724 O O . ILE A 1 91 ? 6.042 -8.728 -8.371 1.00 82.06 91 ILE A O 1
ATOM 728 N N . GLY A 1 92 ? 6.982 -9.122 -10.364 1.00 80.50 92 GLY A N 1
ATOM 729 C CA . GLY A 1 92 ? 6.160 -8.197 -11.148 1.00 80.50 92 GLY A CA 1
ATOM 730 C C . GLY A 1 92 ? 4.651 -8.412 -10.967 1.00 80.50 92 GLY A C 1
ATOM 731 O O . GLY A 1 92 ? 3.893 -7.449 -10.906 1.00 80.50 92 GLY A O 1
ATOM 732 N N . GLY A 1 93 ? 4.209 -9.666 -10.826 1.00 81.75 93 GLY A N 1
ATOM 733 C CA . GLY A 1 93 ? 2.808 -9.991 -10.533 1.00 81.75 93 GLY A CA 1
ATOM 734 C C . GLY A 1 93 ? 2.381 -9.697 -9.090 1.00 81.75 93 GLY A C 1
ATOM 735 O O . GLY A 1 93 ? 1.196 -9.512 -8.832 1.00 81.75 93 GLY A O 1
ATOM 736 N N . LEU A 1 94 ? 3.331 -9.608 -8.155 1.00 87.38 94 LEU A N 1
ATOM 737 C CA . LEU A 1 94 ? 3.081 -9.316 -6.740 1.00 87.38 94 LEU A CA 1
ATOM 738 C C . LEU A 1 94 ? 2.941 -7.809 -6.454 1.00 87.38 94 LEU A C 1
ATOM 740 O O . LEU A 1 94 ? 2.593 -7.439 -5.331 1.00 87.38 94 LEU A O 1
ATOM 744 N N . LEU A 1 95 ? 3.125 -6.932 -7.451 1.00 86.50 95 LEU A N 1
ATOM 745 C CA . LEU A 1 95 ? 2.860 -5.488 -7.321 1.00 86.50 95 LEU A CA 1
ATOM 746 C C . LEU A 1 95 ? 1.385 -5.180 -7.012 1.00 86.50 95 LEU A C 1
ATOM 748 O O . LEU A 1 95 ? 1.078 -4.097 -6.519 1.00 86.50 95 LEU A O 1
ATOM 752 N N . ILE A 1 96 ? 0.487 -6.154 -7.206 1.00 87.56 96 ILE A N 1
ATOM 753 C CA . ILE A 1 96 ? -0.901 -6.107 -6.729 1.00 87.56 96 ILE A CA 1
ATOM 754 C C . ILE A 1 96 ? -1.014 -5.873 -5.216 1.00 87.56 96 ILE A C 1
ATOM 756 O O . ILE A 1 96 ? -2.039 -5.395 -4.736 1.00 87.56 96 ILE A O 1
ATOM 760 N N . SER A 1 97 ? 0.037 -6.169 -4.453 1.00 91.12 97 SER A N 1
ATOM 761 C CA . SER A 1 97 ? 0.074 -5.894 -3.017 1.00 91.12 97 SER A CA 1
ATOM 762 C C . SER A 1 97 ? -0.056 -4.406 -2.680 1.00 91.12 97 SER A C 1
ATOM 764 O O . SER A 1 97 ? -0.626 -4.086 -1.642 1.00 91.12 97 SER A O 1
ATOM 766 N N . ILE A 1 98 ? 0.389 -3.496 -3.558 1.00 90.44 98 ILE A N 1
ATOM 767 C CA . ILE A 1 98 ? 0.318 -2.042 -3.340 1.00 90.44 98 ILE A CA 1
ATOM 768 C C . ILE A 1 98 ? -1.138 -1.557 -3.251 1.00 90.44 98 ILE A C 1
ATOM 770 O O . ILE A 1 98 ? -1.501 -1.029 -2.202 1.00 90.44 98 ILE A O 1
ATOM 774 N N . PRO A 1 99 ? -2.009 -1.749 -4.267 1.00 91.12 99 PRO A N 1
ATOM 775 C CA . PRO A 1 99 ? -3.403 -1.319 -4.170 1.00 91.12 99 PRO A CA 1
ATOM 776 C C . PRO A 1 99 ? -4.162 -2.041 -3.050 1.00 91.12 99 PRO A C 1
ATOM 778 O O . PRO A 1 99 ? -5.016 -1.430 -2.413 1.00 91.12 99 PRO A O 1
ATOM 781 N N . VAL A 1 100 ? -3.829 -3.304 -2.752 1.00 92.25 100 VAL A N 1
ATOM 782 C CA . VAL A 1 100 ? -4.413 -4.031 -1.610 1.00 92.25 100 VAL A CA 1
ATOM 783 C C . VAL A 1 100 ? -4.043 -3.355 -0.286 1.00 92.25 100 VAL A C 1
ATOM 785 O O . VAL A 1 100 ? -4.929 -3.096 0.531 1.00 92.25 100 VAL A O 1
ATOM 788 N N . ALA A 1 101 ? -2.772 -2.990 -0.097 1.00 93.56 101 ALA A N 1
ATOM 789 C CA . ALA A 1 101 ? -2.315 -2.239 1.069 1.00 93.56 101 ALA A CA 1
ATOM 790 C C . ALA A 1 101 ? -2.964 -0.844 1.138 1.00 93.56 101 ALA A C 1
ATOM 792 O O . ALA A 1 101 ? -3.378 -0.411 2.214 1.00 93.56 101 ALA A O 1
ATOM 793 N N . THR A 1 102 ? -3.138 -0.153 0.005 1.00 93.69 102 THR A N 1
ATOM 794 C CA . THR A 1 102 ? -3.860 1.132 -0.059 1.00 93.69 102 THR A CA 1
ATOM 795 C C . THR A 1 102 ? -5.318 0.993 0.399 1.00 93.69 102 THR A C 1
ATOM 797 O O . THR A 1 102 ? -5.818 1.827 1.153 1.00 93.69 102 THR A O 1
ATOM 800 N N . CYS A 1 103 ? -6.014 -0.071 -0.004 1.00 93.69 103 CYS A N 1
ATOM 801 C CA . CYS A 1 103 ? -7.382 -0.322 0.453 1.00 93.69 103 CYS A CA 1
ATOM 802 C C . CYS A 1 103 ? -7.436 -0.659 1.949 1.00 93.69 103 CYS A C 1
ATOM 804 O O . CYS A 1 103 ? -8.278 -0.119 2.664 1.00 93.69 103 CYS A O 1
ATOM 806 N N . LEU A 1 104 ? -6.530 -1.507 2.445 1.00 93.88 104 LEU A N 1
ATOM 807 C CA . LEU A 1 104 ? -6.471 -1.861 3.868 1.00 93.88 104 LEU A CA 1
ATOM 808 C C . LEU A 1 104 ? -6.172 -0.645 4.750 1.00 93.88 104 LEU A C 1
ATOM 810 O O . LEU A 1 104 ? -6.868 -0.422 5.739 1.00 93.88 104 LEU A O 1
ATOM 814 N N . THR A 1 105 ? -5.207 0.188 4.351 1.00 94.25 105 THR A N 1
ATOM 815 C CA . THR A 1 105 ? -4.877 1.441 5.049 1.00 94.25 105 THR A CA 1
ATOM 816 C C . THR A 1 105 ? -6.061 2.412 5.085 1.00 94.25 105 THR A C 1
ATOM 818 O O . THR A 1 105 ? -6.286 3.045 6.116 1.00 94.25 105 THR A O 1
ATOM 821 N N . PHE A 1 106 ? -6.870 2.489 4.022 1.00 94.69 106 PHE A N 1
ATOM 822 C CA . PHE A 1 106 ? -8.102 3.285 4.016 1.00 94.69 106 PHE A CA 1
ATOM 823 C C . PHE A 1 106 ? -9.151 2.759 5.006 1.00 94.69 106 PHE A C 1
ATOM 825 O O . PHE A 1 106 ? -9.727 3.533 5.771 1.00 94.69 106 PHE A O 1
ATOM 832 N N . ILE A 1 107 ? -9.380 1.442 5.040 1.00 93.88 107 ILE A N 1
ATOM 833 C CA . ILE A 1 107 ? -10.343 0.835 5.973 1.00 93.88 107 ILE A CA 1
ATOM 834 C C . ILE A 1 107 ? -9.869 1.030 7.422 1.00 93.88 107 ILE A C 1
ATOM 836 O O . ILE A 1 107 ? -10.670 1.403 8.280 1.00 93.88 107 ILE A O 1
ATOM 840 N N . SER A 1 108 ? -8.568 0.862 7.691 1.00 92.62 108 SER A N 1
ATOM 841 C CA . SER A 1 108 ? -7.964 1.149 9.000 1.00 92.62 108 SER A CA 1
ATOM 842 C C . SER A 1 108 ? -8.111 2.611 9.424 1.00 92.62 108 SER A C 1
ATOM 844 O O . SER A 1 108 ? -8.135 2.892 10.617 1.00 92.62 108 SER A O 1
ATOM 846 N N . PHE A 1 109 ? -8.195 3.548 8.476 1.00 93.38 109 PHE A N 1
ATOM 847 C CA . PHE A 1 109 ? -8.450 4.961 8.761 1.00 93.38 109 PHE A CA 1
ATOM 848 C C . PHE A 1 109 ? -9.933 5.224 9.062 1.00 93.38 109 PHE A C 1
ATOM 850 O O . PHE A 1 109 ? -10.259 5.983 9.974 1.00 93.38 109 PHE A O 1
ATOM 857 N N . ALA A 1 110 ? -10.841 4.595 8.313 1.00 91.50 110 ALA A N 1
ATOM 858 C CA . ALA A 1 110 ? -12.276 4.839 8.429 1.00 91.50 110 ALA A CA 1
ATOM 859 C C . ALA A 1 110 ? -12.905 4.192 9.677 1.00 91.50 110 ALA A C 1
ATOM 861 O O . ALA A 1 110 ? -13.814 4.766 10.282 1.00 91.50 110 ALA A O 1
ATOM 862 N N . LEU A 1 111 ? -12.432 3.008 10.081 1.00 90.06 111 LEU A N 1
ATOM 863 C CA . LEU A 1 111 ? -13.037 2.231 11.166 1.00 90.06 111 LEU A CA 1
ATOM 864 C C . LEU A 1 111 ? -13.012 2.949 12.536 1.00 90.06 111 LEU A C 1
ATOM 866 O O . LEU A 1 111 ? -14.061 2.992 13.184 1.00 90.06 111 LEU A O 1
ATOM 870 N N . PRO A 1 112 ? -11.908 3.579 12.989 1.00 89.06 112 PRO A N 1
ATOM 871 C CA . PRO A 1 112 ? -11.924 4.336 14.238 1.00 89.06 112 PRO A CA 1
ATOM 872 C C . PRO A 1 112 ? -12.837 5.569 14.187 1.00 89.06 112 PRO A C 1
ATOM 874 O O . PRO A 1 112 ? -13.474 5.886 15.191 1.00 89.06 112 PRO A O 1
ATOM 877 N N . LEU A 1 113 ? -12.952 6.245 13.035 1.00 87.81 113 LEU A N 1
ATOM 878 C CA . LEU A 1 113 ? -13.883 7.370 12.869 1.00 87.81 113 LEU A CA 1
ATOM 879 C C . LEU A 1 113 ? -15.332 6.905 13.029 1.00 87.81 113 LEU A C 1
ATOM 881 O O . LEU A 1 113 ? -16.095 7.508 13.782 1.00 87.81 113 LEU A O 1
ATOM 885 N N . VAL A 1 114 ? -15.686 5.787 12.392 1.00 88.31 114 VAL A N 1
ATOM 886 C CA . VAL A 1 114 ? -16.989 5.132 12.564 1.00 88.31 114 VAL A CA 1
ATOM 887 C C . VAL A 1 114 ? -17.254 4.820 14.038 1.00 88.31 114 VAL A C 1
ATOM 889 O O . VAL A 1 114 ? -18.327 5.146 14.541 1.00 88.31 114 VAL A O 1
ATOM 892 N N . ILE A 1 115 ? -16.271 4.270 14.758 1.00 85.31 115 ILE A N 1
ATOM 893 C CA . ILE A 1 115 ? -16.399 3.977 16.194 1.00 85.31 115 ILE A CA 1
ATOM 894 C C . ILE A 1 115 ? -16.669 5.257 17.001 1.00 85.31 115 ILE A C 1
ATOM 896 O O . ILE A 1 115 ? -17.558 5.267 17.851 1.00 85.31 115 ILE A O 1
ATOM 900 N N . ILE A 1 116 ? -15.945 6.345 16.729 1.00 83.62 116 ILE A N 1
ATOM 901 C CA . ILE A 1 116 ? -16.083 7.611 17.465 1.00 83.62 116 ILE A CA 1
ATOM 902 C C . ILE A 1 116 ? -17.449 8.272 17.226 1.00 83.62 116 ILE A C 1
ATOM 904 O O . ILE A 1 116 ? -18.060 8.751 18.184 1.00 83.62 116 ILE A O 1
ATOM 908 N N . PHE A 1 117 ? -17.906 8.328 15.971 1.00 81.50 117 PHE A N 1
ATOM 909 C CA . PHE A 1 117 ? -19.113 9.069 15.589 1.00 81.50 117 PHE A CA 1
ATOM 910 C C . PHE A 1 117 ? -20.408 8.274 15.784 1.00 81.50 117 PHE A C 1
ATOM 912 O O . PHE A 1 117 ? -21.417 8.864 16.153 1.00 81.50 117 PHE A O 1
ATOM 919 N N . LEU A 1 118 ? -20.401 6.957 15.552 1.00 78.19 118 LEU A N 1
ATOM 920 C CA . LEU A 1 118 ? -21.621 6.141 15.622 1.00 78.19 118 LEU A CA 1
ATOM 921 C C . LEU A 1 118 ? -21.837 5.495 16.995 1.00 78.19 118 LEU A C 1
ATOM 923 O O . LEU A 1 118 ? -22.978 5.266 17.386 1.00 78.19 118 LEU A O 1
ATOM 927 N N . PHE A 1 119 ? -20.774 5.248 17.766 1.00 70.56 119 PHE A N 1
ATOM 928 C CA . PHE A 1 119 ? -20.863 4.604 19.080 1.00 70.56 119 PHE A CA 1
ATOM 929 C C . PHE A 1 119 ? -20.543 5.606 20.200 1.00 70.56 119 PHE A C 1
ATOM 931 O O . PHE A 1 119 ? -19.573 5.473 20.943 1.00 70.56 119 PHE A O 1
ATOM 938 N N . GLN A 1 120 ? -21.380 6.643 20.328 1.00 64.00 120 GLN A N 1
ATOM 939 C CA . GLN A 1 120 ? -21.289 7.644 21.406 1.00 64.00 120 GLN A CA 1
ATOM 940 C C . GLN A 1 120 ? -21.868 7.166 22.751 1.00 64.00 120 GLN A C 1
ATOM 942 O O . GLN A 1 120 ? -21.628 7.801 23.781 1.00 64.00 120 GLN A O 1
ATOM 947 N N . THR A 1 121 ? -22.615 6.062 22.773 1.00 49.91 121 THR A N 1
ATOM 948 C CA . THR A 1 121 ? -23.388 5.617 23.939 1.00 49.91 121 THR A CA 1
ATOM 949 C C . THR A 1 121 ? -22.538 4.830 24.940 1.00 49.91 121 THR A C 1
ATOM 951 O O . THR A 1 121 ? -22.427 3.614 24.839 1.00 49.91 121 THR A O 1
ATOM 954 N N . GLY A 1 122 ? -21.953 5.538 25.912 1.00 52.22 122 GLY A N 1
ATOM 955 C CA . GLY A 1 122 ? -21.722 5.117 27.310 1.00 52.22 122 GLY A CA 1
ATOM 956 C C . GLY A 1 122 ? -20.852 3.892 27.646 1.00 52.22 122 GLY A C 1
ATOM 957 O O . GLY A 1 122 ? -20.446 3.775 28.799 1.00 52.22 122 GLY A O 1
ATOM 958 N N . GLY A 1 123 ? -20.537 3.001 26.704 1.00 59.22 123 GLY A N 1
ATOM 959 C CA . GLY A 1 123 ? -19.853 1.731 26.960 1.00 59.22 123 GLY A CA 1
ATOM 960 C C . GLY A 1 123 ? -18.624 1.520 26.079 1.00 59.22 123 GLY A C 1
ATOM 961 O O . GLY A 1 123 ? -18.640 1.787 24.878 1.00 59.22 123 GLY A O 1
ATOM 962 N N . THR A 1 124 ? -17.544 1.012 26.673 1.00 65.50 124 THR A N 1
ATOM 963 C CA . THR A 1 124 ? -16.355 0.571 25.935 1.00 65.50 124 THR A CA 1
ATOM 964 C C . THR A 1 124 ? -16.689 -0.713 25.175 1.00 65.50 124 THR A C 1
ATOM 966 O O . THR A 1 124 ? -16.697 -1.798 25.752 1.00 65.50 124 THR A O 1
ATOM 969 N N . ASN A 1 125 ? -16.948 -0.606 23.870 1.00 75.81 125 ASN A N 1
ATOM 970 C CA . ASN A 1 125 ? -17.152 -1.764 22.999 1.00 75.81 125 ASN A CA 1
ATOM 971 C C . ASN A 1 125 ? -15.810 -2.455 22.719 1.00 75.81 125 ASN A C 1
ATOM 973 O O . ASN A 1 125 ? -15.174 -2.214 21.691 1.00 75.81 125 ASN A O 1
ATOM 977 N N . VAL A 1 126 ? -15.378 -3.312 23.650 1.00 81.19 126 VAL A N 1
ATOM 978 C CA . VAL A 1 126 ? -14.092 -4.031 23.590 1.00 81.19 126 VAL A CA 1
ATOM 979 C C . VAL A 1 126 ? -13.928 -4.769 22.259 1.00 81.19 126 VAL A C 1
ATOM 981 O O . VAL A 1 126 ? -12.873 -4.672 21.646 1.00 81.19 126 VAL A O 1
ATOM 984 N N . SER A 1 127 ? -14.990 -5.407 21.752 1.00 83.69 127 SER A N 1
ATOM 985 C CA . SER A 1 127 ? -14.962 -6.126 20.471 1.00 83.69 127 SER A CA 1
ATOM 986 C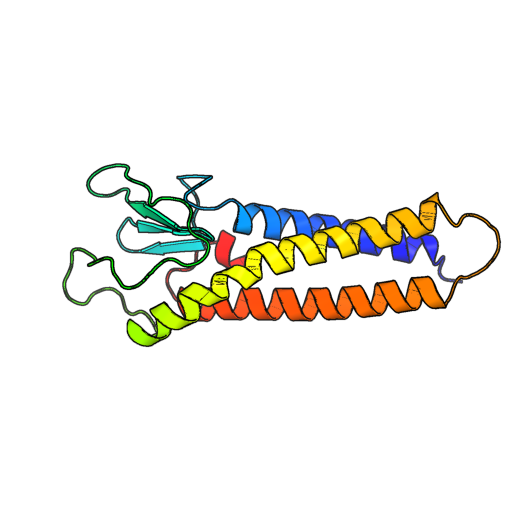 C . SER A 1 127 ? -14.547 -5.237 19.289 1.00 83.69 127 SER A C 1
ATOM 988 O O . SER A 1 127 ? -13.657 -5.622 18.538 1.00 83.69 127 SER A O 1
ATOM 990 N N . LEU A 1 128 ? -15.110 -4.029 19.160 1.00 84.56 128 LEU A N 1
ATOM 991 C CA . LEU A 1 128 ? -14.789 -3.115 18.053 1.00 84.56 128 LEU A CA 1
ATOM 992 C C . LEU A 1 128 ? -13.353 -2.589 18.142 1.00 84.56 128 LEU A C 1
ATOM 994 O O . LEU A 1 128 ? -12.667 -2.472 17.127 1.00 84.56 128 LEU A O 1
ATOM 998 N N . ILE A 1 129 ? -12.882 -2.307 19.359 1.00 84.75 129 ILE A N 1
ATOM 999 C CA . ILE A 1 129 ? -11.503 -1.867 19.600 1.00 84.75 129 ILE A CA 1
ATOM 1000 C C . ILE A 1 129 ? -10.522 -2.996 19.256 1.00 84.75 129 ILE A C 1
ATOM 1002 O O . ILE A 1 129 ? -9.517 -2.754 18.587 1.00 84.75 129 ILE A O 1
ATOM 1006 N N . THR A 1 130 ? -10.828 -4.236 19.648 1.00 87.62 130 THR A N 1
ATOM 1007 C CA . THR A 1 130 ? -10.018 -5.410 19.304 1.00 87.62 130 THR A CA 1
ATOM 1008 C C . THR A 1 130 ? -10.004 -5.660 17.796 1.00 87.62 130 THR A C 1
ATOM 1010 O O . THR A 1 130 ? -8.931 -5.873 17.234 1.00 87.62 130 THR A O 1
ATOM 1013 N N . SER A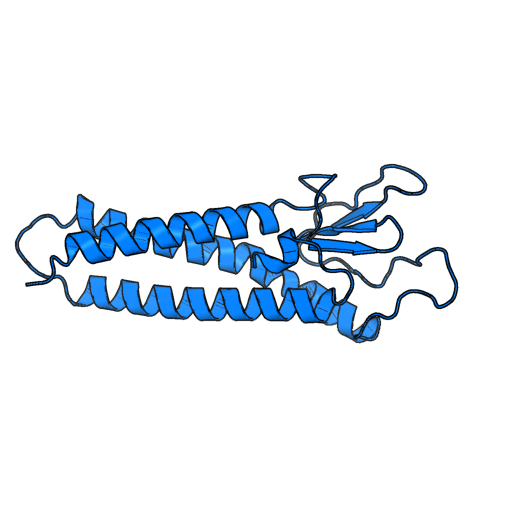 1 131 ? -11.148 -5.571 17.111 1.00 89.38 131 SER A N 1
ATOM 1014 C CA . SER A 1 131 ? -11.209 -5.689 15.648 1.00 89.38 131 SER A CA 1
ATOM 1015 C C . SER A 1 131 ? -10.375 -4.615 14.950 1.00 89.38 131 SER A C 1
ATOM 1017 O O . SER A 1 131 ? -9.658 -4.928 14.001 1.00 89.38 131 SER A O 1
ATOM 1019 N N . ASN A 1 132 ? -10.400 -3.373 15.445 1.00 89.94 132 ASN A N 1
ATOM 1020 C CA . ASN A 1 132 ? -9.556 -2.303 14.921 1.00 89.94 132 ASN A CA 1
ATOM 1021 C C . ASN A 1 132 ? -8.059 -2.600 15.110 1.00 89.94 132 ASN A C 1
ATOM 1023 O O . ASN A 1 132 ? -7.267 -2.413 14.189 1.00 89.94 132 ASN A O 1
ATOM 1027 N N . ALA A 1 133 ? -7.665 -3.122 16.275 1.00 90.44 133 ALA A N 1
ATOM 1028 C CA . ALA A 1 133 ? -6.282 -3.522 16.528 1.00 90.44 133 ALA A CA 1
ATOM 1029 C C . ALA A 1 133 ? -5.821 -4.653 15.589 1.00 90.44 133 ALA A C 1
ATOM 1031 O O . ALA A 1 133 ? -4.738 -4.567 15.012 1.00 90.44 133 ALA A O 1
ATOM 1032 N N . ILE A 1 134 ? -6.656 -5.677 15.376 1.00 93.75 134 ILE A N 1
ATOM 1033 C CA . ILE A 1 134 ? -6.372 -6.767 14.426 1.00 93.75 134 ILE A CA 1
ATOM 1034 C C . ILE A 1 134 ? -6.226 -6.216 13.005 1.00 93.75 134 ILE A C 1
ATOM 1036 O O . ILE A 1 134 ? -5.301 -6.593 12.285 1.00 93.75 134 ILE A O 1
ATOM 1040 N N . LEU A 1 135 ? -7.103 -5.293 12.609 1.00 93.38 135 LEU A N 1
ATOM 1041 C CA . LEU A 1 135 ? -7.039 -4.662 11.298 1.00 93.38 135 LEU A CA 1
ATOM 1042 C C . LEU A 1 135 ? -5.739 -3.864 11.114 1.00 93.38 135 LEU A C 1
ATOM 1044 O O . LEU A 1 135 ? -5.128 -3.961 10.055 1.00 93.38 135 LEU A O 1
ATOM 1048 N N . HIS A 1 136 ? -5.266 -3.137 12.130 1.00 93.12 136 HIS A N 1
ATOM 1049 C CA . HIS A 1 136 ? -3.967 -2.458 12.059 1.00 93.12 136 HIS A CA 1
ATOM 1050 C C . HIS A 1 136 ? -2.799 -3.433 11.900 1.00 93.12 136 HIS A C 1
ATOM 1052 O O . HIS A 1 136 ? -1.886 -3.152 11.128 1.00 93.12 136 HIS A O 1
ATOM 1058 N N . ILE A 1 137 ? -2.833 -4.583 12.582 1.00 94.25 137 ILE A N 1
ATOM 1059 C CA . ILE A 1 137 ? -1.811 -5.627 12.413 1.00 94.25 137 ILE A CA 1
ATOM 1060 C C . ILE A 1 137 ? -1.827 -6.148 10.973 1.00 94.25 137 ILE A C 1
ATOM 1062 O O . ILE A 1 137 ? -0.774 -6.266 10.349 1.00 94.25 137 ILE A O 1
ATOM 1066 N N . LEU A 1 138 ? -3.011 -6.414 10.418 1.00 94.88 138 LEU A N 1
ATOM 1067 C CA . LEU A 1 138 ? -3.141 -6.886 9.041 1.00 94.88 138 LEU A CA 1
ATOM 1068 C C . LEU A 1 138 ? -2.648 -5.841 8.029 1.00 94.88 138 LEU A C 1
ATOM 1070 O O . LEU A 1 138 ? -1.931 -6.179 7.087 1.00 94.88 138 LEU A O 1
ATOM 1074 N N . THR A 1 139 ? -2.981 -4.570 8.252 1.00 94.25 139 THR A N 1
ATOM 1075 C CA . THR A 1 139 ? -2.489 -3.450 7.447 1.00 94.25 139 THR A CA 1
ATOM 1076 C C . THR A 1 139 ? -0.969 -3.356 7.518 1.00 94.25 139 THR A C 1
ATOM 1078 O O . THR A 1 139 ? -0.334 -3.294 6.471 1.00 94.25 139 THR A O 1
ATOM 1081 N N . LEU A 1 140 ? -0.372 -3.454 8.708 1.00 93.62 140 LEU A N 1
ATOM 1082 C CA . LEU A 1 140 ? 1.082 -3.449 8.894 1.00 93.62 140 LEU A CA 1
ATOM 1083 C C . LEU A 1 140 ? 1.773 -4.610 8.161 1.00 93.62 140 LEU A C 1
ATOM 1085 O O . LEU A 1 140 ? 2.805 -4.417 7.524 1.00 93.62 140 LEU A O 1
ATOM 1089 N N . LEU A 1 141 ? 1.198 -5.812 8.197 1.00 95.31 141 LEU A N 1
ATOM 1090 C CA . LEU A 1 141 ? 1.725 -6.952 7.440 1.00 95.31 141 LEU A CA 1
ATOM 1091 C C . LEU A 1 141 ? 1.646 -6.707 5.926 1.00 95.31 141 LEU A C 1
ATOM 1093 O O . LEU A 1 141 ? 2.601 -6.991 5.201 1.00 95.31 141 LEU A O 1
ATOM 1097 N N . SER A 1 142 ? 0.532 -6.146 5.448 1.00 94.62 142 SER A N 1
ATOM 1098 C CA . SER A 1 142 ? 0.340 -5.836 4.030 1.00 94.62 142 SER A CA 1
ATOM 1099 C C . SER A 1 142 ? 1.298 -4.751 3.532 1.00 94.62 142 SER A C 1
ATOM 1101 O O . SER A 1 142 ? 1.788 -4.857 2.406 1.00 94.62 142 SER A O 1
ATOM 1103 N N . THR A 1 143 ? 1.575 -3.720 4.336 1.00 93.81 143 THR A N 1
ATOM 1104 C CA . THR A 1 143 ? 2.509 -2.647 3.965 1.00 93.81 143 THR A CA 1
ATOM 1105 C C . THR A 1 143 ? 3.950 -3.149 3.942 1.00 93.81 143 THR A C 1
ATOM 1107 O O . THR A 1 143 ? 4.651 -2.913 2.962 1.00 93.81 143 THR A O 1
ATOM 1110 N N . ILE A 1 144 ? 4.372 -3.938 4.938 1.00 94.44 144 ILE A N 1
ATOM 1111 C CA . ILE A 1 144 ? 5.708 -4.564 4.955 1.00 94.44 144 ILE A CA 1
ATOM 1112 C C . ILE A 1 144 ? 5.909 -5.458 3.726 1.00 94.44 144 ILE A C 1
ATOM 1114 O O . ILE A 1 144 ? 6.970 -5.432 3.094 1.00 94.44 144 ILE A O 1
ATOM 1118 N N . PHE A 1 145 ? 4.891 -6.239 3.363 1.00 93.62 145 PHE A N 1
ATOM 1119 C CA . PHE A 1 145 ? 4.944 -7.079 2.173 1.00 93.62 145 PHE A CA 1
ATOM 1120 C C . PHE A 1 145 ? 5.079 -6.247 0.890 1.00 93.62 145 PHE A C 1
ATOM 1122 O O . PHE A 1 145 ? 5.942 -6.547 0.064 1.00 93.62 145 PHE A O 1
ATOM 1129 N N . ALA A 1 146 ? 4.291 -5.175 0.745 1.00 92.38 146 ALA A N 1
ATOM 1130 C CA . ALA A 1 146 ? 4.382 -4.266 -0.397 1.00 92.38 146 ALA A CA 1
ATOM 1131 C C . ALA A 1 146 ? 5.772 -3.611 -0.501 1.00 92.38 146 ALA A C 1
ATOM 1133 O O . ALA A 1 146 ? 6.393 -3.671 -1.562 1.00 92.38 146 ALA A O 1
ATOM 1134 N N . CYS A 1 147 ? 6.297 -3.077 0.606 1.00 92.31 147 CYS A N 1
ATOM 1135 C CA . CYS A 1 147 ? 7.640 -2.498 0.691 1.00 92.31 147 CYS A CA 1
ATOM 1136 C C . CYS A 1 147 ? 8.718 -3.501 0.242 1.00 92.31 147 CYS A C 1
ATOM 1138 O O . CYS A 1 147 ? 9.553 -3.212 -0.617 1.00 92.31 147 CYS A O 1
ATOM 1140 N N . THR A 1 148 ? 8.643 -4.736 0.749 1.00 92.38 148 THR A N 1
ATOM 1141 C CA . THR A 1 148 ? 9.577 -5.813 0.388 1.00 92.38 148 THR A CA 1
ATOM 1142 C C . THR A 1 148 ? 9.528 -6.116 -1.110 1.00 92.38 148 THR A C 1
ATOM 1144 O O . THR A 1 148 ? 10.570 -6.201 -1.760 1.00 92.38 148 THR A O 1
ATOM 1147 N N . VAL A 1 149 ? 8.329 -6.241 -1.686 1.00 91.38 149 VAL A N 1
ATOM 1148 C CA . VAL A 1 149 ? 8.141 -6.488 -3.125 1.00 91.38 149 VAL A CA 1
ATOM 1149 C C . VAL A 1 149 ? 8.743 -5.359 -3.965 1.00 91.38 149 VAL A C 1
ATOM 1151 O O . VAL A 1 149 ? 9.434 -5.640 -4.947 1.00 91.38 149 VAL A O 1
ATOM 1154 N N . VAL A 1 150 ? 8.533 -4.099 -3.576 1.00 89.56 150 VAL A N 1
ATOM 1155 C CA . VAL A 1 150 ? 9.078 -2.927 -4.278 1.00 89.56 150 VAL A CA 1
ATOM 1156 C C . VAL A 1 150 ? 10.604 -2.929 -4.245 1.00 89.56 150 VAL A C 1
ATOM 1158 O O . VAL A 1 150 ? 11.237 -2.822 -5.298 1.00 89.56 150 VAL A O 1
ATOM 1161 N N . LEU A 1 151 ? 11.206 -3.109 -3.068 1.00 89.88 151 LEU A N 1
ATOM 1162 C CA . LEU A 1 151 ? 12.662 -3.113 -2.925 1.00 89.88 151 LEU A CA 1
ATOM 1163 C C . LEU A 1 151 ? 13.306 -4.276 -3.689 1.00 89.88 151 LEU A C 1
ATOM 1165 O O . LEU A 1 151 ? 14.251 -4.057 -4.444 1.00 89.88 151 LEU A O 1
ATOM 1169 N N . LEU A 1 152 ? 12.779 -5.500 -3.575 1.00 88.12 152 LEU A N 1
ATOM 1170 C CA . LEU A 1 152 ? 13.321 -6.653 -4.307 1.00 88.12 152 LEU A CA 1
ATOM 1171 C C . LEU A 1 152 ? 13.214 -6.476 -5.824 1.00 88.12 152 LEU A C 1
ATOM 1173 O O . LEU A 1 152 ? 14.109 -6.885 -6.563 1.00 88.12 152 LEU A O 1
ATOM 1177 N N . GLN A 1 153 ? 12.118 -5.887 -6.297 1.00 85.19 153 GLN A N 1
ATOM 1178 C CA . GLN A 1 153 ? 11.892 -5.716 -7.724 1.00 85.19 153 GLN A CA 1
ATOM 1179 C C . GLN A 1 153 ? 12.791 -4.640 -8.329 1.00 85.19 153 GLN A C 1
ATOM 1181 O O . GLN A 1 153 ? 13.271 -4.803 -9.458 1.00 85.19 153 GLN A O 1
ATOM 1186 N N . PHE A 1 154 ? 12.975 -3.536 -7.603 1.00 84.12 154 PHE A N 1
ATOM 1187 C CA . PHE A 1 154 ? 13.455 -2.296 -8.191 1.00 84.12 154 PHE A CA 1
ATOM 1188 C C . PHE A 1 154 ? 14.810 -1.804 -7.686 1.00 84.12 154 PHE A C 1
ATOM 1190 O O . PHE A 1 154 ? 15.378 -0.905 -8.303 1.00 84.12 154 PHE A O 1
ATOM 1197 N N . HIS A 1 155 ? 15.362 -2.374 -6.616 1.00 83.94 155 HIS A N 1
ATOM 1198 C CA . HIS A 1 155 ? 16.670 -1.962 -6.110 1.00 83.94 155 HIS A CA 1
ATOM 1199 C C . HIS A 1 155 ? 17.787 -2.223 -7.147 1.00 83.94 155 HIS A C 1
ATOM 1201 O O . HIS A 1 155 ? 17.818 -3.305 -7.753 1.00 83.94 155 HIS A O 1
ATOM 1207 N N . PRO A 1 156 ? 18.734 -1.280 -7.358 1.00 84.75 156 PRO A N 1
ATOM 1208 C CA . PRO A 1 156 ? 18.950 0.004 -6.658 1.00 84.75 156 PRO A CA 1
ATOM 1209 C C . PRO A 1 156 ? 18.240 1.231 -7.273 1.00 84.75 156 PRO A C 1
ATOM 1211 O O . PRO A 1 156 ? 18.485 2.357 -6.856 1.00 84.75 156 PRO A O 1
ATOM 1214 N N . TYR A 1 157 ? 17.383 1.044 -8.272 1.00 86.38 157 TYR A N 1
ATOM 1215 C CA . TYR A 1 157 ? 16.767 2.116 -9.067 1.00 86.38 157 TYR A CA 1
ATOM 1216 C C . TYR A 1 157 ? 15.432 2.626 -8.496 1.00 86.38 157 TYR A C 1
ATOM 1218 O O . TYR A 1 157 ? 14.618 3.198 -9.228 1.00 86.38 157 TYR A O 1
ATOM 1226 N N . THR A 1 158 ? 15.175 2.397 -7.205 1.00 86.44 158 THR A N 1
ATOM 1227 C CA . THR A 1 158 ? 13.965 2.862 -6.519 1.00 86.44 158 THR A CA 1
ATOM 1228 C C . THR A 1 158 ? 13.974 4.380 -6.370 1.00 86.44 158 THR A C 1
ATOM 1230 O O . THR A 1 158 ? 14.967 4.989 -5.976 1.00 86.44 158 THR A O 1
ATOM 1233 N N . THR A 1 159 ? 12.848 5.011 -6.682 1.00 89.38 159 THR A N 1
ATOM 1234 C CA . THR A 1 159 ? 12.641 6.450 -6.468 1.00 89.38 159 THR A CA 1
ATOM 1235 C C . THR A 1 159 ? 12.086 6.694 -5.064 1.00 89.38 159 THR A C 1
ATOM 1237 O O . THR A 1 159 ? 11.690 5.759 -4.369 1.00 89.38 159 THR A O 1
ATOM 1240 N N . TRP A 1 160 ? 11.965 7.962 -4.659 1.00 86.75 160 TRP A N 1
ATOM 1241 C CA . TRP A 1 160 ? 11.329 8.346 -3.391 1.00 86.75 160 TRP A CA 1
ATOM 1242 C C . TRP A 1 160 ? 9.912 7.770 -3.217 1.00 86.75 160 TRP A C 1
ATOM 1244 O O . TRP A 1 160 ? 9.542 7.437 -2.098 1.00 86.75 160 TRP A O 1
ATOM 1254 N N . CYS A 1 161 ? 9.136 7.590 -4.298 1.00 85.44 161 CYS A N 1
ATOM 1255 C CA . CYS A 1 161 ? 7.820 6.951 -4.206 1.00 85.44 161 CYS A CA 1
ATOM 1256 C C . CYS A 1 161 ? 7.948 5.495 -3.745 1.00 85.44 161 CYS A C 1
ATOM 1258 O O . CYS A 1 161 ? 7.190 5.053 -2.895 1.00 85.44 161 CYS A O 1
ATOM 1260 N N . GLY A 1 162 ? 8.931 4.754 -4.262 1.00 84.00 162 GLY A N 1
ATOM 1261 C CA . GLY A 1 162 ? 9.179 3.379 -3.826 1.00 84.00 162 GLY A CA 1
ATOM 1262 C C . GLY A 1 162 ? 9.633 3.262 -2.365 1.00 84.00 162 GLY A C 1
ATOM 1263 O O . GLY A 1 162 ? 9.49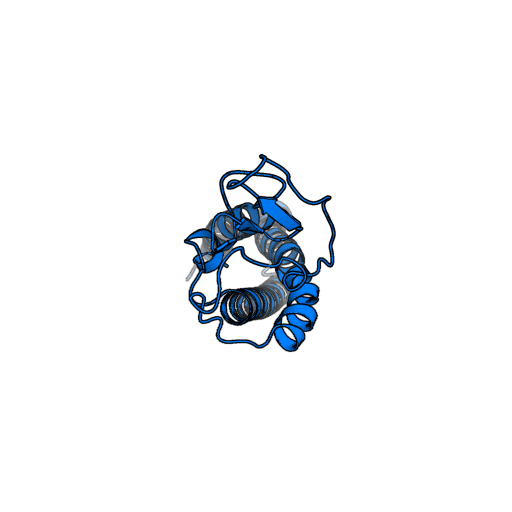3 2.200 -1.779 1.00 84.00 162 GLY A O 1
ATOM 1264 N N . TRP A 1 163 ? 10.148 4.337 -1.763 1.00 86.69 163 TRP A N 1
ATOM 1265 C CA . TRP A 1 163 ? 10.518 4.376 -0.341 1.00 86.69 163 TRP A CA 1
ATOM 1266 C C . TRP A 1 163 ? 9.359 4.751 0.590 1.00 86.69 163 TRP A C 1
ATOM 1268 O O . TRP A 1 163 ? 9.486 4.605 1.802 1.00 86.69 163 TRP A O 1
ATOM 1278 N N . LEU A 1 164 ? 8.246 5.254 0.045 1.00 86.50 1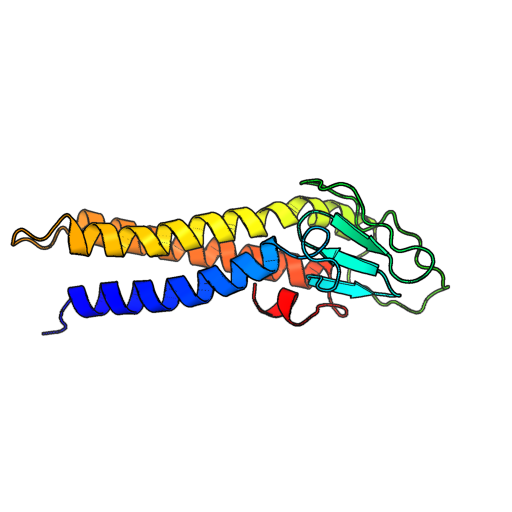64 LEU A N 1
ATOM 1279 C CA . LEU A 1 164 ? 7.054 5.605 0.823 1.00 86.50 164 LEU A CA 1
ATOM 1280 C C . LEU A 1 164 ? 6.111 4.422 1.074 1.00 86.50 164 LEU A C 1
ATOM 1282 O O . LEU A 1 164 ? 5.216 4.547 1.910 1.00 86.50 164 LEU A O 1
ATOM 1286 N N . THR A 1 165 ? 6.273 3.318 0.336 1.00 80.19 165 THR A N 1
ATOM 1287 C CA . THR A 1 165 ? 5.596 2.036 0.605 1.00 80.19 165 THR A CA 1
ATOM 1288 C C . THR A 1 165 ? 6.262 1.306 1.756 1.00 80.19 165 THR A C 1
ATOM 1290 O O . THR A 1 165 ? 5.535 0.820 2.646 1.00 80.19 165 THR A O 1
#